Protein 3L9B (pdb70)

GO terms:
  GO:0045177 apical part of cell (C, IDA)
  GO:0045178 basal part of cell (C, IDA)
  GO:0090102 cochlea development (P, IEP)
  GO:0005515 protein binding (F, IPI)
  GO:0044877 protein-containing complex binding (F, IPI)

Solvent-accessible surface area: 7371 Å² total; per-residue (Å²): 102,156,53,5,0,27,0,49,0,63,42,0,34,94,11,188,60,142,22,20,2,14,0,55,0,31,2,125,74,89,38,70,108,6,167,48,50,130,87,15,93,82,68,0,88,9,87,30,46,12,140,11,119,4,117,95,63,6,72,134,104,31,67,0,40,0,36,0,24,49,65,41,122,126,134,85,55,116,83,37,0,22,20,167,25,85,0,64,97,0,42,90,97,87,107,10,82,12,98,73,42,0,61,42,140,127,131,46,135,44,137,5,22,3,31,0,31,0,86,23,45,14,64,93,51,146

CATH classification: 2.60.40.150

InterPro domains:
  IPR000008 C2 domain [PF00168] (13-93)
  IPR000008 C2 domain [PF00168] (270-365)
  IPR000008 C2 domain [PF00168] (434-537)
  IPR000008 C2 domain [PF00168] (976-1066)
  IPR000008 C2 domain [PF00168] (1490-1580)
  IPR000008 C2 domain [PF00168] (1817-1856)
  IPR000008 C2 domain [PR00360] (1505-1517)
  IPR000008 C2 domain [PR00360] (1531-1544)
  IPR000008 C2 domain [PR00360] (1553-1561)
  IPR000008 C2 domain [PS50004] (1-98)
  IPR000008 C2 domain [PS50004] (251-372)
  IPR000008 C2 domain [PS50004] (415-546)
  IPR000008 C2 domain [PS50004] (959-1084)
  IPR000008 C2 domain [PS50004] (1131-1257)
  IPR000008 C2 domain [PS50004] (1460-1589)
  IPR000008 C2 domain [PS50004] (1710-1861)
  IPR000008 C2 domain [SM00239] (2-97)
  IPR000008 C2 domain [SM00239] (270-368)
  IPR000008 C2 domain [SM00239] (433-544)
  IPR000008 C2 domain [SM00239] (976-1083)

B-factor: mean 32.87, std 14.99, range [12.62, 103.32]

Sequence (126 aa):
SHMALIVHLKTVSELRGRADRIAKVTFRGQSFYSRVLENCCEDVADFDETFRWPVVASSIDRNEVLEIQIFNYSKVFSNKLIGTFRMVLQKVVEENRVEVSDTLIDDNNAIIKTSSLLSMEVRYQAADGT

Organism: Rattus norvegicus (NCBI:txid10116)

Secondary structure (DSSP, 8-state):
--EEEEEEEEEEES--S-EEEEEEEEETTEEEEPPPEEEE-S-EEEEEEEEEEESS---TT-EEEEEEEEE-TTS--EEEEEEEEESHHHHHHSEEEEEEEEE-TTS-EEEEEEEEEEEEEETT--

Structure (mmCIF, N/CA/C/O backbone):
data_3L9B
#
_entry.id   3L9B
#
_cell.length_a   100.300
_cell.length_b   100.300
_cell.length_c   30.000
_cell.angle_alpha   90.000
_cell.angle_beta   90.000
_cell.angle_gamma   90.000
#
_symmetry.space_group_name_H-M   'I 41'
#
loop_
_entity.id
_entity.type
_entity.pdbx_description
1 polymer Otoferlin
2 non-polymer 'MAGNESIUM ION'
3 water water
#
loop_
_atom_site.group_PDB
_atom_site.id
_atom_site.type_symbol
_atom_site.label_atom_id
_atom_site.label_alt_id
_atom_site.label_comp_id
_atom_site.label_asym_id
_atom_site.label_entity_id
_atom_site.label_seq_id
_atom_site.pdbx_PDB_ins_code
_atom_site.Cartn_x
_atom_site.Cartn_y
_atom_site.Cartn_z
_atom_site.occupancy
_atom_site.B_iso_or_equiv
_atom_site.auth_seq_id
_atom_site.auth_comp_id
_atom_site.auth_asym_id
_atom_site.auth_atom_id
_atom_site.pdbx_PDB_model_num
ATOM 1 N N . SER A 1 19 ? -1.526 17.476 -11.139 1.00 77.34 -1 SER A N 1
ATOM 2 C CA . SER A 1 19 ? -0.687 16.776 -12.108 1.00 77.90 -1 SER A CA 1
ATOM 3 C C . SER A 1 19 ? -1.443 15.611 -12.748 1.00 70.11 -1 SER A C 1
ATOM 4 O O . SER A 1 19 ? -2.608 15.747 -13.128 1.00 69.38 -1 SER A O 1
ATOM 7 N N . HIS A 1 20 ? -0.772 14.471 -12.880 1.00 64.04 0 HIS A N 1
ATOM 8 C CA . HIS A 1 20 ? -1.441 13.253 -13.325 1.00 60.09 0 HIS A CA 1
ATOM 9 C C . HIS A 1 20 ? -2.253 12.703 -12.159 1.00 45.55 0 HIS A C 1
ATOM 10 O O . HIS A 1 20 ? -1.781 12.678 -11.023 1.00 41.71 0 HIS A O 1
ATOM 17 N N . MET A 1 21 ? -3.477 12.273 -12.442 1.00 39.98 1 MET A N 1
ATOM 18 C CA . MET A 1 21 ? -4.381 11.805 -11.400 1.00 33.85 1 MET A CA 1
ATOM 19 C C . MET A 1 21 ? -4.240 10.309 -11.130 1.00 35.26 1 MET A C 1
ATOM 20 O O . MET A 1 21 ? -3.709 9.559 -11.951 1.00 37.25 1 MET A O 1
ATOM 25 N N . ALA A 1 22 ? -4.725 9.888 -9.970 1.00 30.09 2 ALA A N 1
ATOM 26 C CA . ALA A 1 22 ? -4.768 8.474 -9.623 1.00 30.07 2 ALA A CA 1
ATOM 27 C C . ALA A 1 22 ? -6.007 8.173 -8.791 1.00 26.39 2 ALA A C 1
ATOM 28 O O . ALA A 1 22 ? -6.502 9.040 -8.068 1.00 25.45 2 ALA A O 1
ATOM 30 N N . LEU A 1 23 ? -6.509 6.947 -8.913 1.00 25.69 3 LEU A N 1
ATOM 31 C CA . LEU A 1 23 ? -7.441 6.400 -7.939 1.00 21.06 3 LEU A CA 1
ATOM 32 C C . LEU A 1 23 ? -6.624 5.757 -6.825 1.00 24.26 3 LEU A C 1
ATOM 33 O O . LEU A 1 23 ? -5.746 4.928 -7.086 1.00 23.16 3 LEU A O 1
ATOM 38 N N . ILE A 1 24 ? -6.912 6.136 -5.583 1.00 22.54 4 ILE A N 1
ATOM 39 C CA . ILE A 1 24 ? -6.213 5.572 -4.433 1.00 23.07 4 ILE A CA 1
ATOM 40 C C . ILE A 1 24 ? -7.208 4.938 -3.465 1.00 23.03 4 ILE A C 1
ATOM 41 O O . ILE A 1 24 ? -8.114 5.610 -2.963 1.00 23.74 4 ILE A O 1
ATOM 46 N N . VAL A 1 25 ? -7.042 3.647 -3.203 1.00 20.14 5 VAL A N 1
ATOM 47 C CA . VAL A 1 25 ? -7.940 2.939 -2.291 1.00 18.58 5 VAL A CA 1
ATOM 48 C C . VAL A 1 25 ? -7.186 2.421 -1.074 1.00 21.00 5 VAL A C 1
ATOM 49 O O . VAL A 1 25 ? -6.318 1.563 -1.207 1.00 18.09 5 VAL A O 1
ATOM 53 N N . HIS A 1 26 ? -7.532 2.943 0.102 1.00 18.20 6 HIS A N 1
ATOM 54 C CA . HIS A 1 26 ? -6.975 2.465 1.359 1.00 16.44 6 HIS A CA 1
ATOM 55 C C . HIS A 1 26 ? -7.959 1.501 2.018 1.00 19.76 6 HIS A C 1
ATOM 56 O O . HIS A 1 26 ? -8.949 1.924 2.634 1.00 17.45 6 HIS A O 1
ATOM 63 N N . LEU A 1 27 ? -7.691 0.206 1.854 1.00 14.26 7 LEU A N 1
ATOM 64 C CA . LEU A 1 27 ? -8.485 -0.835 2.482 1.00 16.38 7 LEU A CA 1
ATOM 65 C C . LEU A 1 27 ? -8.027 -0.986 3.923 1.00 18.05 7 LEU A C 1
ATOM 66 O O . LEU A 1 27 ? -6.898 -1.382 4.189 1.00 20.82 7 LEU A O 1
ATOM 71 N N . LYS A 1 28 ? -8.913 -0.664 4.852 1.00 15.53 8 LYS A N 1
ATOM 72 C CA . LYS A 1 28 ? -8.559 -0.680 6.260 1.00 20.04 8 LYS A CA 1
ATOM 73 C C . LYS A 1 28 ? -8.863 -2.030 6.885 1.00 22.56 8 LYS A C 1
ATOM 74 O O . LYS A 1 28 ? -7.973 -2.878 6.984 1.00 27.80 8 LYS A O 1
ATOM 80 N N . THR A 1 29 ? -10.116 -2.248 7.274 1.00 19.06 9 THR A N 1
ATOM 81 C CA . THR A 1 29 ? -10.475 -3.476 7.956 1.00 16.75 9 THR A CA 1
ATOM 82 C C . THR A 1 29 ? -11.642 -4.196 7.295 1.00 17.72 9 THR A C 1
ATOM 83 O O . THR A 1 29 ? -12.481 -3.587 6.633 1.00 20.22 9 THR A O 1
ATOM 87 N N . VAL A 1 30 ? -11.672 -5.509 7.475 1.00 17.64 10 VAL A N 1
ATOM 88 C CA . VAL A 1 30 ? -12.856 -6.300 7.155 1.00 17.35 10 VAL A CA 1
ATOM 89 C C . VAL A 1 30 ? -13.294 -6.971 8.459 1.00 18.18 10 VAL A C 1
ATOM 90 O O . VAL A 1 30 ? -12.524 -7.712 9.064 1.00 18.95 10 VAL A O 1
ATOM 94 N N . SER A 1 31 ? -14.519 -6.692 8.900 1.00 18.80 11 SER A N 1
ATOM 95 C CA . SER A 1 31 ? -14.970 -7.160 10.208 1.00 23.67 11 SER A CA 1
ATOM 96 C C . SER A 1 31 ? -16.169 -8.104 10.140 1.00 23.16 11 SER A C 1
ATOM 97 O O . SER A 1 31 ? -16.776 -8.281 9.080 1.00 18.15 11 SER A O 1
ATOM 100 N N . GLU A 1 32 ? -16.500 -8.685 11.291 1.00 19.14 12 GLU A N 1
ATOM 101 C CA . GLU A 1 32 ? -17.561 -9.687 11.411 1.00 22.59 12 GLU A CA 1
ATOM 102 C C . GLU A 1 32 ? -17.332 -10.881 10.491 1.00 20.77 12 GLU A C 1
ATOM 103 O O . GLU A 1 32 ? -18.265 -11.428 9.918 1.00 21.24 12 GLU A O 1
ATOM 109 N N . LEU A 1 33 ? -16.074 -11.274 10.359 1.00 20.06 13 LEU A N 1
ATOM 110 C CA . LEU A 1 33 ? -15.721 -12.503 9.657 1.00 18.25 13 LEU A CA 1
ATOM 111 C C . LEU A 1 33 ? -16.197 -13.725 10.440 1.00 20.50 13 LEU A C 1
ATOM 112 O O . LEU A 1 33 ? -16.278 -13.694 11.670 1.00 24.03 13 LEU A O 1
ATOM 117 N N . ARG A 1 34 ? -16.512 -14.802 9.727 1.00 21.52 14 ARG A N 1
ATOM 118 C CA . ARG A 1 34 ? -16.903 -16.049 10.374 1.00 25.53 14 ARG A CA 1
ATOM 119 C C . ARG A 1 34 ? -15.702 -16.966 10.590 1.00 22.46 14 ARG A C 1
ATOM 120 O O . ARG A 1 34 ? -14.816 -17.045 9.745 1.00 22.73 14 ARG A O 1
ATOM 128 N N . GLY A 1 35 ? -15.683 -17.667 11.718 1.00 24.99 15 GLY A N 1
ATOM 129 C CA . GLY A 1 35 ? -14.629 -18.631 11.997 1.00 26.52 15 GLY A CA 1
ATOM 130 C C . GLY A 1 35 ? -13.204 -18.093 11.950 1.00 24.41 15 GLY A C 1
ATOM 131 O O . GLY A 1 35 ? -12.950 -16.911 12.207 1.00 20.85 15 GLY A O 1
ATOM 132 N N . ARG A 1 36 ? -12.276 -18.983 11.611 1.00 20.05 16 ARG A N 1
ATOM 133 C CA . ARG A 1 36 ? -10.850 -18.715 11.673 1.00 24.40 16 ARG A CA 1
ATOM 134 C C . ARG A 1 36 ? -10.222 -19.147 10.345 1.00 24.39 16 ARG A C 1
ATOM 135 O O . ARG A 1 36 ? -10.475 -20.250 9.866 1.00 22.80 16 ARG A O 1
ATOM 143 N N . ALA A 1 37 ? -9.424 -18.278 9.738 1.00 21.39 17 ALA A N 1
ATOM 144 C CA . ALA A 1 37 ? -8.867 -18.578 8.420 1.00 19.05 17 ALA A CA 1
ATOM 145 C C . ALA A 1 37 ? -7.826 -17.553 8.041 1.00 19.48 17 ALA A C 1
ATOM 146 O O . ALA A 1 37 ? -7.885 -16.417 8.505 1.00 20.22 17 ALA A O 1
ATOM 148 N N . ASP A 1 38 ? -6.877 -17.953 7.202 1.00 20.99 18 ASP A N 1
ATOM 149 C CA . ASP A 1 38 ? -6.052 -16.985 6.501 1.00 19.78 18 ASP A CA 1
ATOM 150 C C . ASP A 1 38 ? -6.986 -16.208 5.581 1.00 18.71 18 ASP A C 1
ATOM 151 O O . ASP A 1 38 ? -7.886 -16.792 4.967 1.00 19.27 18 ASP A O 1
ATOM 156 N N . ARG A 1 39 ? -6.804 -14.894 5.496 1.00 17.10 19 ARG A N 1
ATOM 157 C CA . ARG A 1 39 ? -7.686 -14.083 4.654 1.00 17.65 19 ARG A CA 1
ATOM 158 C C . ARG A 1 39 ? -6.896 -13.317 3.597 1.00 17.53 19 ARG A C 1
ATOM 159 O O . ARG A 1 39 ? -5.736 -12.941 3.818 1.00 18.12 19 ARG A O 1
ATOM 167 N N . ILE A 1 40 ? -7.530 -13.072 2.455 1.00 16.31 20 ILE A N 1
ATOM 168 C CA . ILE A 1 40 ? -6.900 -12.276 1.405 1.00 17.00 20 ILE A CA 1
ATOM 169 C C . ILE A 1 40 ? -7.930 -11.421 0.648 1.00 16.14 20 ILE A C 1
ATOM 170 O O . ILE A 1 40 ? -9.072 -11.828 0.440 1.00 16.70 20 ILE A O 1
ATOM 175 N N . ALA A 1 41 ? -7.510 -10.228 0.248 1.00 14.85 21 ALA A N 1
ATOM 176 C CA . ALA A 1 41 ? -8.389 -9.288 -0.420 1.00 14.57 21 ALA A CA 1
ATOM 177 C C . ALA A 1 41 ? -7.938 -9.035 -1.861 1.00 18.40 21 ALA A C 1
ATOM 178 O O . ALA A 1 41 ? -6.739 -9.010 -2.152 1.00 21.10 21 ALA A O 1
ATOM 180 N N . LYS A 1 42 ? -8.910 -8.864 -2.755 1.00 19.02 22 LYS A N 1
ATOM 181 C CA . LYS A 1 42 ? -8.654 -8.551 -4.159 1.00 14.38 22 LYS A CA 1
ATOM 182 C C . LYS A 1 42 ? -9.438 -7.299 -4.552 1.00 18.53 22 LYS A C 1
ATOM 183 O O . LYS A 1 42 ? -10.637 -7.195 -4.289 1.00 18.82 22 LYS A O 1
ATOM 189 N N . VAL A 1 43 ? -8.749 -6.335 -5.153 1.00 19.89 23 VAL A N 1
ATOM 190 C CA . VAL A 1 43 ? -9.377 -5.072 -5.532 1.00 17.95 23 VAL A CA 1
ATOM 191 C C . VAL A 1 43 ? -9.186 -4.835 -7.031 1.00 20.74 23 VAL A C 1
ATOM 192 O O . VAL A 1 43 ? -8.120 -5.099 -7.580 1.00 22.68 23 VAL A O 1
ATOM 196 N N . THR A 1 44 ? -10.227 -4.352 -7.697 1.00 25.19 24 THR A N 1
ATOM 197 C CA . THR A 1 44 ? -10.179 -4.210 -9.148 1.00 20.11 24 THR A CA 1
ATOM 198 C C . THR A 1 44 ? -10.778 -2.897 -9.631 1.00 21.25 24 THR A C 1
ATOM 199 O O . THR A 1 44 ? -11.837 -2.473 -9.166 1.00 21.22 24 THR A O 1
ATOM 203 N N . PHE A 1 45 ? -10.084 -2.265 -10.576 1.00 20.89 25 PHE A N 1
ATOM 204 C CA . PHE A 1 45 ? -10.578 -1.074 -11.254 1.00 24.10 25 PHE A CA 1
ATOM 205 C C . PHE A 1 45 ? -10.076 -1.092 -12.699 1.00 25.98 25 PHE A C 1
ATOM 206 O O . PHE A 1 45 ? -8.899 -1.364 -12.958 1.00 25.02 25 PHE A O 1
ATOM 214 N N . ARG A 1 46 ? -10.984 -0.831 -13.634 1.00 31.41 26 ARG A N 1
ATOM 215 C CA . ARG A 1 46 ? -10.685 -0.874 -15.065 1.00 32.55 26 ARG A CA 1
ATOM 216 C C . ARG A 1 46 ? -9.968 -2.157 -15.476 1.00 32.22 26 ARG A C 1
ATOM 217 O O . ARG A 1 46 ? -9.050 -2.131 -16.304 1.00 32.32 26 ARG A O 1
ATOM 225 N N . GLY A 1 47 ? -10.394 -3.278 -14.899 1.00 29.44 27 GLY A N 1
ATOM 226 C CA . GLY A 1 47 ? -9.827 -4.566 -15.249 1.00 30.46 27 GLY A CA 1
ATOM 227 C C . GLY A 1 47 ? -8.452 -4.855 -14.675 1.00 34.73 27 GLY A C 1
ATOM 228 O O . GLY A 1 47 ? -7.901 -5.937 -14.879 1.00 37.85 27 GLY A O 1
ATOM 229 N N . GLN A 1 48 ? -7.880 -3.893 -13.960 1.00 31.98 28 GLN A N 1
ATOM 230 C CA . GLN A 1 48 ? -6.611 -4.126 -13.287 1.00 26.22 28 GLN A CA 1
ATOM 231 C C . GLN A 1 48 ? -6.834 -4.505 -11.822 1.00 23.29 28 GLN A C 1
ATOM 232 O O . GLN A 1 48 ? -7.399 -3.732 -11.048 1.00 21.91 28 GLN A O 1
ATOM 238 N N . SER A 1 49 ? -6.370 -5.693 -11.445 1.00 24.86 29 SER A N 1
ATOM 239 C CA . SER A 1 49 ? -6.527 -6.195 -10.083 1.00 24.81 29 SER A CA 1
ATOM 240 C C . SER A 1 49 ? -5.226 -6.173 -9.292 1.00 25.01 29 SER A C 1
ATOM 241 O O . SER A 1 49 ? -4.142 -6.321 -9.852 1.00 25.05 29 SER A O 1
ATOM 244 N N . PHE A 1 50 ? -5.354 -5.991 -7.983 1.00 23.32 30 PHE A N 1
ATOM 245 C CA . PHE A 1 50 ? -4.253 -6.191 -7.057 1.00 24.94 30 PHE A CA 1
ATOM 246 C C . PHE A 1 50 ? -4.730 -7.088 -5.924 1.00 20.05 30 PHE A C 1
ATOM 247 O O . PHE A 1 50 ? -5.902 -7.065 -5.558 1.00 19.68 30 PHE A O 1
ATOM 255 N N . TYR A 1 51 ? -3.813 -7.870 -5.371 1.00 17.44 31 TYR A N 1
ATOM 256 C CA . TYR A 1 51 ? -4.089 -8.626 -4.156 1.00 18.52 31 TYR A CA 1
ATOM 257 C C . TYR A 1 51 ? -3.386 -8.020 -2.963 1.00 19.07 31 TYR A C 1
ATOM 258 O O . TYR A 1 51 ? -2.255 -7.545 -3.075 1.00 20.02 31 TYR A O 1
ATOM 267 N N . SER A 1 52 ? -4.047 -8.063 -1.811 1.00 19.89 32 SER A N 1
ATOM 268 C CA . SER A 1 52 ? -3.390 -7.747 -0.550 1.00 16.97 32 SER A CA 1
ATOM 269 C C . SER A 1 52 ? -2.432 -8.878 -0.199 1.00 17.95 32 SER A C 1
ATOM 270 O O . SER A 1 52 ? -2.447 -9.929 -0.829 1.00 16.35 32 SER A O 1
ATOM 273 N N . ARG A 1 53 ? -1.602 -8.650 0.814 1.00 21.59 33 ARG A N 1
ATOM 274 C CA . ARG A 1 53 ? -0.912 -9.735 1.498 1.00 20.29 33 ARG A CA 1
ATOM 275 C C . ARG A 1 53 ? -1.934 -10.661 2.154 1.00 18.42 33 ARG A C 1
ATOM 276 O O . ARG A 1 53 ? -3.046 -10.243 2.483 1.00 16.36 33 ARG A O 1
ATOM 284 N N . VAL A 1 54 ? -1.549 -11.914 2.353 1.00 17.10 34 VAL A N 1
ATOM 285 C CA . VAL A 1 54 ? -2.369 -12.852 3.116 1.00 20.51 34 VAL A CA 1
ATOM 286 C C . VAL A 1 54 ? -2.263 -12.539 4.610 1.00 21.33 34 VAL A C 1
ATOM 287 O O . VAL A 1 54 ? -1.161 -12.425 5.154 1.00 23.33 34 VAL A O 1
ATOM 291 N N . LEU A 1 55 ? -3.403 -12.355 5.265 1.00 20.25 35 LEU A N 1
ATOM 292 C CA . LEU A 1 55 ? -3.425 -12.244 6.719 1.00 23.59 35 LEU A CA 1
ATOM 293 C C . LEU A 1 55 ? -3.687 -13.620 7.303 1.00 25.91 35 LEU A C 1
ATOM 294 O O . LEU A 1 55 ? -4.781 -14.159 7.176 1.00 24.47 35 LEU A O 1
ATOM 299 N N . GLU A 1 56 ? -2.675 -14.194 7.934 1.00 31.06 36 GLU A N 1
ATOM 300 C CA . GLU A 1 56 ? -2.781 -15.562 8.425 1.00 33.86 36 GLU A CA 1
ATOM 301 C C . GLU A 1 56 ? -3.533 -15.659 9.734 1.00 30.98 36 GLU A C 1
ATOM 302 O O . GLU A 1 56 ? -3.396 -14.806 10.603 1.00 32.33 36 GLU A O 1
ATOM 308 N N . ASN A 1 57 ? -4.324 -16.717 9.861 1.00 29.91 37 ASN A N 1
ATOM 309 C CA . ASN A 1 57 ? -4.917 -17.095 11.133 1.00 32.58 37 ASN A CA 1
ATOM 310 C C . ASN A 1 57 ? -5.783 -16.006 11.755 1.00 29.48 37 ASN A C 1
ATOM 311 O O . ASN A 1 57 ? -5.668 -15.720 12.945 1.00 31.60 37 ASN A O 1
ATOM 316 N N A CYS A 1 58 ? -6.676 -15.434 10.957 0.53 26.36 38 CYS A N 1
ATOM 317 N N B CYS A 1 58 ? -6.631 -15.391 10.930 0.47 26.32 38 CYS A N 1
ATOM 318 C CA A CYS A 1 58 ? -7.483 -14.309 11.400 0.53 23.95 38 CYS A CA 1
ATOM 319 C CA B CYS A 1 58 ? -7.531 -14.323 11.359 0.47 24.00 38 CYS A CA 1
ATOM 320 C C A CYS A 1 58 ? -8.903 -14.724 11.788 0.53 23.07 38 CYS A C 1
ATOM 321 C C B CYS A 1 58 ? -8.844 -14.879 11.886 0.47 22.95 38 CYS A C 1
ATOM 322 O O A CYS A 1 58 ? -9.583 -15.412 11.030 0.53 20.77 38 CYS A O 1
ATOM 323 O O B CYS A 1 58 ? -9.399 -15.808 11.310 0.47 22.27 38 CYS A O 1
ATOM 328 N N . GLU A 1 59 ? -9.355 -14.294 12.964 1.00 22.30 39 GLU A N 1
ATOM 329 C CA . GLU A 1 59 ? -10.712 -14.597 13.394 1.00 27.98 39 GLU A CA 1
ATOM 330 C C . GLU A 1 59 ? -11.752 -13.630 12.822 1.00 30.51 39 GLU A C 1
ATOM 331 O O . GLU A 1 59 ? -12.036 -13.671 11.628 1.00 36.14 39 GLU A O 1
ATOM 337 N N . ASP A 1 60 ? -12.312 -12.763 13.656 1.00 25.08 40 ASP A N 1
ATOM 338 C CA . ASP A 1 60 ? -13.444 -11.945 13.234 1.00 25.12 40 ASP A CA 1
ATOM 339 C C . ASP A 1 60 ? -13.096 -10.624 12.530 1.00 24.59 40 ASP A C 1
ATOM 340 O O . ASP A 1 60 ? -13.931 -10.072 11.818 1.00 22.55 40 ASP A O 1
ATOM 345 N N . VAL A 1 61 ? -11.889 -10.103 12.728 1.00 23.84 41 VAL A N 1
ATOM 346 C CA . VAL A 1 61 ? -11.504 -8.877 12.022 1.00 22.80 41 VAL A CA 1
ATOM 347 C C . VAL A 1 61 ? -10.169 -9.032 11.326 1.00 24.96 41 VAL A C 1
ATOM 348 O O . VAL A 1 61 ? -9.210 -9.505 11.927 1.00 29.77 41 VAL A O 1
ATOM 352 N N . ALA A 1 62 ? -10.121 -8.653 10.051 1.00 22.47 42 ALA A N 1
ATOM 353 C CA . ALA A 1 62 ? -8.872 -8.636 9.293 1.00 21.70 42 ALA A CA 1
ATOM 354 C C . ALA A 1 62 ? -8.449 -7.198 9.049 1.00 24.05 42 ALA A C 1
ATOM 355 O O . ALA A 1 62 ? -9.082 -6.472 8.268 1.00 21.26 42 ALA A O 1
ATOM 357 N N . ASP A 1 63 ? -7.375 -6.790 9.714 1.00 19.82 43 ASP A N 1
ATOM 358 C CA . ASP A 1 63 ? -6.866 -5.436 9.556 1.00 22.37 43 ASP A CA 1
ATOM 359 C C . ASP A 1 63 ? -5.868 -5.421 8.405 1.00 22.84 43 ASP A C 1
ATOM 360 O O . ASP A 1 63 ? -4.655 -5.438 8.628 1.00 21.13 43 ASP A O 1
ATOM 365 N N . PHE A 1 64 ? -6.383 -5.397 7.177 1.00 17.91 44 PHE A N 1
ATOM 366 C CA . PHE A 1 64 ? -5.529 -5.363 5.992 1.00 16.27 44 PHE A CA 1
ATOM 367 C C . PHE A 1 64 ? -4.616 -4.128 5.961 1.00 16.53 44 PHE A C 1
ATOM 368 O O . PHE A 1 64 ? -3.412 -4.249 5.726 1.00 19.66 44 PHE A O 1
ATOM 376 N N . ASP A 1 65 ? -5.188 -2.951 6.197 1.00 17.23 45 ASP A N 1
ATOM 377 C CA . ASP A 1 65 ? -4.412 -1.699 6.228 1.00 19.87 45 ASP A CA 1
ATOM 378 C C . ASP A 1 65 ? -3.433 -1.594 5.041 1.00 21.36 45 ASP A C 1
ATOM 379 O O . ASP A 1 65 ? -2.225 -1.386 5.219 1.00 21.60 45 ASP A O 1
ATOM 384 N N . GLU A 1 66 ? -3.969 -1.743 3.833 1.00 18.82 46 GLU A N 1
ATOM 385 C CA . GLU A 1 66 ? -3.170 -1.679 2.612 1.00 20.65 46 GLU A CA 1
ATOM 386 C C . GLU A 1 66 ? -3.772 -0.709 1.597 1.00 19.07 46 GLU A C 1
ATOM 387 O O . GLU A 1 66 ? -4.988 -0.613 1.452 1.00 19.62 46 GLU A O 1
ATOM 393 N N . THR A 1 67 ? -2.899 -0.009 0.883 1.00 14.49 47 THR A N 1
ATOM 394 C CA . THR A 1 67 ? -3.312 1.012 -0.064 1.00 18.07 47 THR A CA 1
ATOM 395 C C . THR A 1 67 ? -3.005 0.596 -1.502 1.00 19.68 47 THR A C 1
ATOM 396 O O . THR A 1 67 ? -1.913 0.110 -1.797 1.00 21.98 47 THR A O 1
ATOM 400 N N . PHE A 1 68 ? -3.975 0.802 -2.388 1.00 16.47 48 PHE A N 1
ATOM 401 C CA . PHE A 1 68 ? -3.865 0.401 -3.787 1.00 15.70 48 PHE A CA 1
ATOM 402 C C . PHE A 1 68 ? -4.032 1.606 -4.710 1.00 18.08 48 PHE A C 1
ATOM 403 O O . PHE A 1 68 ? -4.782 2.531 -4.401 1.00 21.02 48 PHE A O 1
ATOM 411 N N . ARG A 1 69 ? -3.330 1.597 -5.840 1.00 17.93 49 ARG A N 1
ATOM 412 C CA . ARG A 1 69 ? -3.203 2.791 -6.672 1.00 19.29 49 ARG A CA 1
ATOM 413 C C . ARG A 1 69 ? -3.393 2.485 -8.155 1.00 22.47 49 ARG A C 1
ATOM 414 O O . ARG A 1 69 ? -2.772 1.566 -8.689 1.00 22.53 49 ARG A O 1
ATOM 422 N N . TRP A 1 70 ? -4.253 3.254 -8.817 1.00 19.54 50 TRP A N 1
ATOM 423 C CA . TRP A 1 70 ? -4.399 3.150 -10.262 1.00 21.45 50 TRP A CA 1
ATOM 424 C C . TRP A 1 70 ? -4.152 4.505 -10.904 1.00 25.59 50 TRP A C 1
ATOM 425 O O . TRP A 1 70 ? -4.964 5.411 -10.761 1.00 22.75 50 TRP A O 1
ATOM 436 N N . PRO A 1 71 ? -3.031 4.648 -11.619 1.00 32.00 51 PRO A N 1
ATOM 437 C CA . PRO A 1 71 ? -2.838 5.886 -12.381 1.00 36.50 51 PRO A CA 1
ATOM 438 C C . PRO A 1 71 ? -3.932 6.033 -13.438 1.00 38.26 51 PRO A C 1
ATOM 439 O O . PRO A 1 71 ? -4.248 5.072 -14.132 1.00 37.80 51 PRO A O 1
ATOM 443 N N A VAL A 1 72 ? -4.512 7.224 -13.554 0.50 39.89 52 VAL A N 1
ATOM 444 N N B VAL A 1 72 ? -4.496 7.233 -13.547 0.50 39.89 52 VAL A N 1
ATOM 445 C CA A VAL A 1 72 ? -5.553 7.460 -14.550 0.50 40.56 52 VAL A CA 1
ATOM 446 C CA B VAL A 1 72 ? -5.543 7.515 -14.522 0.50 40.40 52 VAL A CA 1
ATOM 447 C C A VAL A 1 72 ? -5.125 8.513 -15.574 0.50 43.91 52 VAL A C 1
ATOM 448 C C B VAL A 1 72 ? -5.046 8.520 -15.560 0.50 43.90 52 VAL A C 1
ATOM 449 O O A VAL A 1 72 ? -5.053 9.704 -15.271 0.50 44.57 52 VAL A O 1
ATOM 450 O O B VAL A 1 72 ? -4.848 9.696 -15.251 0.50 44.57 52 VAL A O 1
ATOM 457 N N . ALA A 1 73 ? -4.843 8.051 -16.787 1.00 45.63 53 ALA A N 1
ATOM 458 C CA . ALA A 1 73 ? -4.302 8.901 -17.846 1.00 53.56 53 ALA A CA 1
ATOM 459 C C . ALA A 1 73 ? -5.095 10.189 -18.071 1.00 56.22 53 ALA A C 1
ATOM 460 O O . ALA A 1 73 ? -4.513 11.264 -18.234 1.00 59.01 53 ALA A O 1
ATOM 462 N N . SER A 1 74 ? -6.418 10.084 -18.086 1.00 55.52 54 SER A N 1
ATOM 463 C CA . SER A 1 74 ? -7.241 11.252 -18.359 1.00 60.13 54 SER A CA 1
ATOM 464 C C . SER A 1 74 ? -8.235 11.550 -17.243 1.00 62.69 54 SER A C 1
ATOM 465 O O . SER A 1 74 ? -8.032 12.472 -16.454 1.00 66.37 54 SER A O 1
ATOM 468 N N . SER A 1 75 ? -9.311 10.775 -17.178 1.00 60.75 55 SER A N 1
ATOM 469 C CA . SER A 1 75 ? -10.376 11.083 -16.237 1.00 59.15 55 SER A CA 1
AT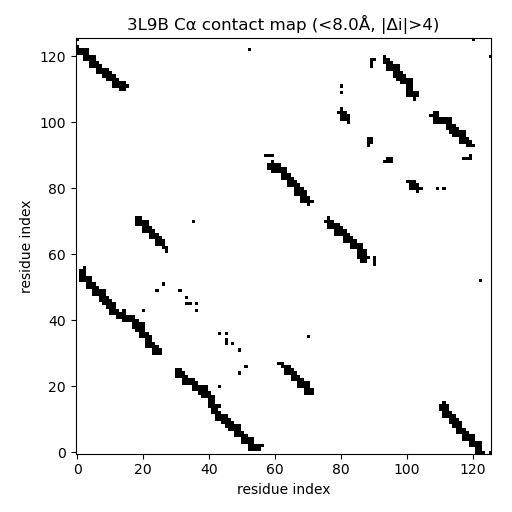OM 470 C C . SER A 1 75 ? -11.205 9.858 -15.881 1.00 55.21 55 SER A C 1
ATOM 471 O O . SER A 1 75 ? -11.120 8.831 -16.545 1.00 54.20 55 SER A O 1
ATOM 474 N N . ILE A 1 76 ? -12.006 9.987 -14.827 1.00 52.13 56 ILE A N 1
ATOM 475 C CA . ILE A 1 76 ? -12.901 8.929 -14.377 1.00 46.91 56 ILE A CA 1
ATOM 476 C C . ILE A 1 76 ? -14.349 9.397 -14.460 1.00 47.11 56 ILE A C 1
ATOM 477 O O . ILE A 1 76 ? -14.682 10.462 -13.947 1.00 45.53 56 ILE A O 1
ATOM 482 N N . ASP A 1 77 ? -15.209 8.605 -15.101 1.00 48.15 57 ASP A N 1
ATOM 483 C CA . ASP A 1 77 ? -16.636 8.937 -15.172 1.00 57.22 57 ASP A CA 1
ATOM 484 C C . ASP A 1 77 ? -17.450 8.364 -14.011 1.00 55.71 57 ASP A C 1
ATOM 485 O O . ASP A 1 77 ? -17.098 7.333 -13.429 1.00 53.71 57 ASP A O 1
ATOM 490 N N . ARG A 1 78 ? -18.544 9.046 -13.686 1.00 55.38 58 ARG A N 1
ATOM 491 C CA . ARG A 1 78 ? -19.423 8.651 -12.589 1.00 60.51 58 ARG A CA 1
ATOM 492 C C . ARG A 1 78 ? -19.819 7.179 -12.636 1.00 56.46 58 ARG A C 1
ATOM 493 O O . ARG A 1 78 ? -20.030 6.556 -11.600 1.00 56.06 58 ARG A O 1
ATOM 501 N N . ASN A 1 79 ? -19.924 6.641 -13.847 1.00 54.57 59 ASN A N 1
ATOM 502 C CA . ASN A 1 79 ? -20.458 5.301 -14.078 1.00 54.90 59 ASN A CA 1
ATOM 503 C C . ASN A 1 79 ? -19.534 4.137 -13.706 1.00 46.17 59 ASN A C 1
ATOM 504 O O . ASN A 1 79 ? -20.001 3.017 -13.490 1.00 42.83 59 ASN A O 1
ATOM 509 N N . GLU A 1 80 ? -18.232 4.402 -13.638 1.00 40.00 60 GLU A N 1
ATOM 510 C CA . GLU A 1 80 ? -17.241 3.348 -13.433 1.00 34.71 60 GLU A CA 1
ATOM 511 C C . GLU A 1 80 ? -17.294 2.721 -12.036 1.00 31.24 60 GLU A C 1
ATOM 512 O O . GLU A 1 80 ? -17.625 3.384 -11.054 1.00 29.68 60 GLU A O 1
ATOM 518 N N . VAL A 1 81 ? -16.960 1.437 -11.967 1.00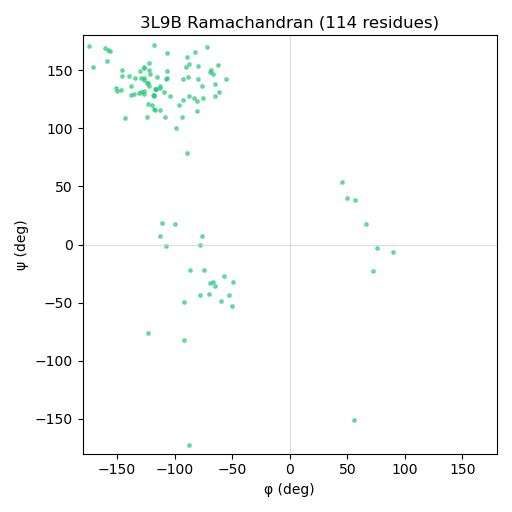 25.95 61 VAL A N 1
ATOM 519 C CA . VAL A 1 81 ? -17.170 0.648 -10.759 1.00 25.86 61 VAL A CA 1
ATOM 520 C C . VAL A 1 81 ? -15.862 0.216 -10.097 1.00 21.03 61 VAL A C 1
ATOM 521 O O . VAL A 1 81 ? -14.929 -0.210 -10.761 1.00 26.57 61 VAL A O 1
ATOM 525 N N . LEU A 1 82 ? -15.804 0.337 -8.778 1.00 22.53 62 LEU A N 1
ATOM 526 C CA . LEU A 1 82 ? -14.712 -0.238 -7.998 1.00 24.44 62 LEU A CA 1
ATOM 527 C C . LEU A 1 82 ? -15.224 -1.506 -7.308 1.00 22.97 62 LEU A C 1
ATOM 528 O O . LEU A 1 82 ? -16.256 -1.471 -6.639 1.00 24.61 62 LEU A O 1
ATOM 533 N N . GLU A 1 83 ? -14.502 -2.614 -7.477 1.00 21.66 63 GLU A N 1
ATOM 534 C CA . GLU A 1 83 ? -14.886 -3.890 -6.873 1.00 23.14 63 GLU A CA 1
ATOM 535 C C . GLU A 1 83 ? -13.849 -4.395 -5.856 1.00 21.81 63 GLU A C 1
ATOM 536 O O . GLU A 1 83 ? -12.638 -4.365 -6.120 1.00 22.96 63 GLU A O 1
ATOM 542 N N . ILE A 1 84 ? -14.347 -4.826 -4.696 1.00 17.25 64 ILE A N 1
ATOM 543 C CA . ILE A 1 84 ? -13.547 -5.473 -3.652 1.00 15.42 64 ILE A CA 1
ATOM 544 C C . ILE A 1 84 ? -14.081 -6.895 -3.417 1.00 20.58 64 ILE A C 1
ATOM 545 O O . ILE A 1 84 ? -15.290 -7.077 -3.227 1.00 19.69 64 ILE A O 1
ATOM 550 N N . GLN A 1 85 ? -13.206 -7.899 -3.443 1.00 20.21 65 GLN A N 1
ATOM 551 C CA . GLN A 1 85 ? -13.595 -9.260 -3.057 1.00 19.66 65 GLN A CA 1
ATOM 552 C C . GLN A 1 85 ? -12.709 -9.765 -1.917 1.00 17.90 65 GLN A C 1
ATOM 553 O O . GLN A 1 85 ? -11.502 -9.512 -1.909 1.00 15.27 65 GLN A O 1
ATOM 559 N N . ILE A 1 86 ? -13.316 -10.455 -0.949 1.00 16.18 66 ILE A N 1
ATOM 560 C CA . ILE A 1 86 ? -12.576 -11.015 0.180 1.00 16.44 66 ILE A CA 1
ATOM 561 C C . ILE A 1 86 ? -12.672 -12.545 0.148 1.00 16.68 66 ILE A C 1
ATOM 562 O O . ILE A 1 86 ? -13.761 -13.099 -0.043 1.00 16.65 66 ILE A O 1
ATOM 567 N N . PHE A 1 87 ? -11.533 -13.216 0.339 1.00 16.91 67 PHE A N 1
ATOM 568 C CA . PHE A 1 87 ? -11.462 -14.678 0.246 1.00 17.51 67 PHE A CA 1
ATOM 569 C C . PHE A 1 87 ? -10.858 -15.322 1.484 1.00 15.12 67 PHE A C 1
ATOM 570 O O . PHE A 1 87 ? -9.995 -14.736 2.152 1.00 17.39 67 PHE A O 1
ATOM 578 N N . ASN A 1 88 ? -11.264 -16.560 1.749 1.00 15.46 68 ASN A N 1
ATOM 579 C CA . ASN A 1 88 ? -10.494 -17.429 2.626 1.00 14.36 68 ASN A CA 1
ATOM 580 C C . ASN A 1 88 ? -9.384 -18.078 1.816 1.00 18.71 68 ASN A C 1
ATOM 581 O O . ASN A 1 88 ? -9.633 -18.704 0.782 1.00 20.60 68 ASN A O 1
ATOM 586 N N . TYR A 1 89 ? -8.161 -17.922 2.307 1.00 18.49 69 TYR A N 1
ATOM 587 C CA . TYR A 1 89 ? -6.984 -18.409 1.630 1.00 20.48 69 TYR A CA 1
ATOM 588 C C . TYR A 1 89 ? -6.420 -19.632 2.351 1.00 19.61 69 TYR A C 1
ATOM 589 O O . TYR A 1 89 ? -6.429 -19.697 3.575 1.00 21.30 69 TYR A O 1
ATOM 598 N N . SER A 1 90 ? -5.935 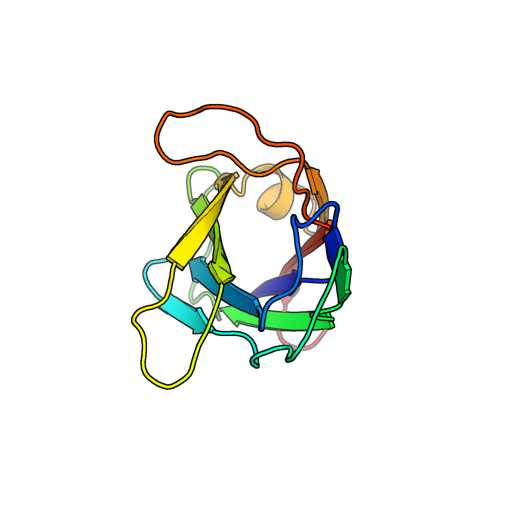-20.594 1.576 1.00 25.29 70 SER A N 1
ATOM 599 C CA . SER A 1 90 ? -5.127 -21.691 2.113 1.00 32.98 70 SER A CA 1
ATOM 600 C C . SER A 1 90 ? -4.181 -22.133 1.006 1.00 37.34 70 SER A C 1
ATOM 601 O O . SER A 1 90 ? -4.582 -22.279 -0.147 1.00 39.45 70 SER A O 1
ATOM 604 N N . LYS A 1 91 ? -2.918 -22.324 1.360 1.00 44.23 71 LYS A N 1
ATOM 605 C CA . LYS A 1 91 ? -1.832 -22.420 0.382 1.00 46.92 71 LYS A CA 1
ATOM 606 C C . LYS A 1 91 ? -1.981 -23.519 -0.673 1.00 44.07 71 LYS A C 1
ATOM 607 O O . LYS A 1 91 ? -1.450 -23.403 -1.780 1.00 47.51 71 LYS A O 1
ATOM 613 N N . VAL A 1 92 ? -2.702 -24.576 -0.328 1.00 33.21 72 VAL A N 1
ATOM 614 C CA . VAL A 1 92 ? -2.823 -25.725 -1.213 1.00 34.72 72 VAL A CA 1
ATOM 615 C C . VAL A 1 92 ? -4.236 -25.894 -1.758 1.00 30.65 72 VAL A C 1
ATOM 616 O O . VAL A 1 92 ? -4.537 -26.885 -2.420 1.00 31.77 72 VAL A O 1
ATOM 620 N N . PHE A 1 93 ? -5.098 -24.917 -1.479 1.00 25.37 73 PHE A N 1
ATOM 621 C CA . PHE A 1 93 ? -6.474 -24.944 -1.950 1.00 27.03 73 PHE A CA 1
ATOM 622 C C . PHE A 1 93 ? -6.750 -23.699 -2.773 1.00 26.12 73 PHE A C 1
ATOM 623 O O . PHE A 1 93 ? -6.080 -22.686 -2.610 1.00 24.51 73 PHE A O 1
ATOM 631 N N . SER A 1 94 ? -7.738 -23.780 -3.657 1.00 28.73 74 SER A N 1
ATOM 632 C CA . SER A 1 94 ? -8.214 -22.593 -4.360 1.00 29.56 74 SER A CA 1
ATOM 633 C C . SER A 1 94 ? -8.880 -21.632 -3.365 1.00 26.04 74 SER A C 1
ATOM 634 O O . SER A 1 94 ? -9.483 -22.068 -2.377 1.00 24.61 74 SER A O 1
ATOM 637 N N . ASN A 1 95 ? -8.749 -20.329 -3.615 1.00 23.94 75 ASN A N 1
ATOM 638 C CA . ASN A 1 95 ? -9.396 -19.314 -2.787 1.00 22.60 75 ASN A CA 1
ATOM 639 C C . ASN A 1 95 ? -10.899 -19.557 -2.699 1.00 23.36 75 ASN A C 1
ATOM 640 O O . ASN A 1 95 ? -11.521 -19.952 -3.682 1.00 26.46 75 ASN A O 1
ATOM 645 N N . LYS A 1 96 ? -11.482 -19.317 -1.527 1.00 20.02 76 LYS A N 1
ATOM 646 C CA . LYS A 1 96 ? -12.926 -19.443 -1.356 1.00 22.65 76 LYS A CA 1
ATOM 647 C C . LYS A 1 96 ? -13.560 -18.070 -1.102 1.00 21.35 76 LYS A C 1
ATOM 648 O O . LYS A 1 96 ? -13.282 -17.419 -0.089 1.00 18.53 76 LYS A O 1
ATOM 654 N N . LEU A 1 97 ? -14.410 -17.633 -2.028 1.00 24.52 77 LEU A N 1
ATOM 655 C CA . LEU A 1 97 ? -15.030 -16.307 -1.949 1.00 23.01 77 LEU A CA 1
ATOM 656 C C . LEU A 1 97 ? -15.971 -16.150 -0.750 1.00 18.46 77 L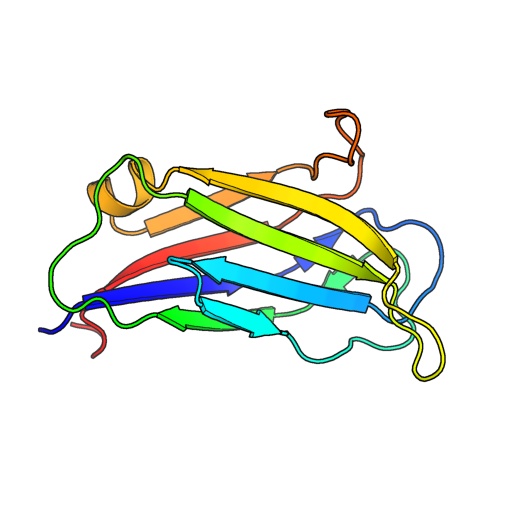EU A C 1
ATOM 657 O O . LEU A 1 97 ? -16.874 -16.968 -0.556 1.00 19.45 77 LEU A O 1
ATOM 662 N N . ILE A 1 98 ? -15.765 -15.092 0.040 1.00 15.85 78 ILE A N 1
ATOM 663 C CA . ILE A 1 98 ? -16.638 -14.771 1.175 1.00 18.37 78 ILE A CA 1
ATOM 664 C C . ILE A 1 98 ? -17.747 -13.814 0.744 1.00 25.63 78 ILE A C 1
ATOM 665 O O . ILE A 1 98 ? -18.937 -14.033 1.014 1.00 29.18 78 ILE A O 1
ATOM 670 N N . GLY A 1 99 ? -17.353 -12.744 0.065 1.00 19.61 79 GLY A N 1
ATOM 671 C CA . GLY A 1 99 ? -18.299 -11.723 -0.325 1.00 17.99 79 GLY A CA 1
ATOM 672 C C . GLY A 1 99 ? -17.662 -10.668 -1.205 1.00 22.44 79 GLY A C 1
ATOM 673 O O . GLY A 1 99 ? -16.430 -10.627 -1.365 1.00 16.13 79 GLY A O 1
ATOM 674 N N . THR A 1 100 ? -18.510 -9.805 -1.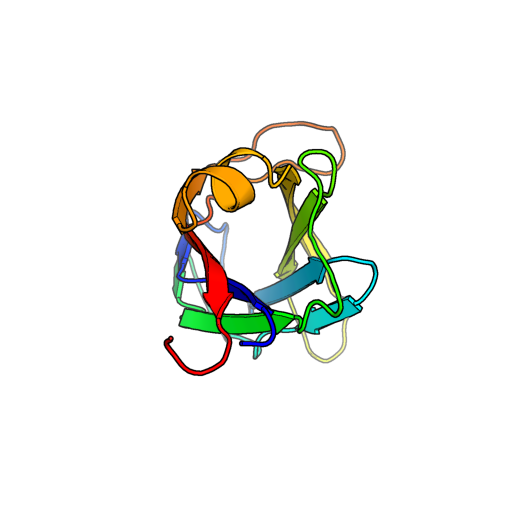758 1.00 18.65 80 THR A N 1
ATOM 675 C CA . THR A 1 100 ? -18.091 -8.819 -2.737 1.00 21.28 80 THR A CA 1
ATOM 676 C C . THR A 1 100 ? -18.709 -7.465 -2.396 1.00 22.22 80 THR A C 1
ATOM 677 O O . THR A 1 100 ? -19.839 -7.394 -1.914 1.00 24.76 80 THR A O 1
ATOM 681 N N . PHE A 1 101 ? -17.954 -6.399 -2.625 1.00 19.25 81 PHE A N 1
ATOM 682 C CA . PHE A 1 101 ? -18.486 -5.046 -2.527 1.00 24.34 81 PHE A CA 1
ATOM 683 C C . PHE A 1 101 ? -18.193 -4.298 -3.822 1.00 26.98 81 PHE A C 1
ATOM 684 O O . PHE A 1 101 ? -17.073 -4.325 -4.334 1.00 26.93 81 PHE A O 1
ATOM 692 N N . ARG A 1 102 ? -19.212 -3.636 -4.351 1.00 27.51 82 ARG A N 1
ATOM 693 C CA . ARG A 1 102 ? -19.065 -2.819 -5.544 1.00 26.24 82 ARG A CA 1
ATOM 694 C C . ARG A 1 102 ? -19.592 -1.427 -5.248 1.00 31.25 82 ARG A C 1
ATOM 695 O O . ARG A 1 102 ? -20.597 -1.277 -4.553 1.00 31.38 82 ARG A O 1
ATOM 703 N N . MET A 1 103 ? -18.921 -0.410 -5.778 1.00 30.90 83 MET A N 1
ATOM 704 C CA . MET A 1 103 ? -19.454 0.946 -5.739 1.00 30.33 83 MET A CA 1
ATOM 705 C C . MET A 1 103 ? -19.189 1.652 -7.058 1.00 26.63 83 MET A C 1
ATOM 706 O O . MET A 1 103 ? -18.169 1.422 -7.702 1.00 28.04 83 MET A O 1
ATOM 711 N N . VAL A 1 104 ? -20.125 2.497 -7.470 1.00 30.70 84 VAL A N 1
ATOM 712 C CA . VAL A 1 104 ? -19.872 3.425 -8.563 1.00 33.34 84 VAL A CA 1
ATOM 713 C C . VAL A 1 104 ? -19.085 4.593 -7.980 1.00 32.44 84 VAL A C 1
ATOM 714 O O . VAL A 1 104 ? -19.174 4.866 -6.784 1.00 31.33 84 VAL A O 1
ATOM 718 N N . LEU A 1 105 ? -18.300 5.272 -8.807 1.00 29.85 85 LEU A N 1
ATOM 719 C CA . LEU A 1 105 ? -17.350 6.246 -8.281 1.00 31.64 85 LEU A CA 1
ATOM 720 C C . LEU A 1 105 ? -17.810 7.701 -8.375 1.00 38.19 85 LEU A C 1
ATOM 721 O O . LEU A 1 105 ? -17.001 8.625 -8.267 1.00 36.60 85 LEU A O 1
ATOM 726 N N . GLN A 1 106 ? -19.112 7.895 -8.562 1.00 41.17 86 GLN A N 1
ATOM 727 C CA . GLN A 1 106 ? -19.693 9.230 -8.670 1.00 47.55 86 GLN A CA 1
ATOM 728 C C . GLN A 1 106 ? -19.273 10.174 -7.546 1.00 46.94 86 GLN A C 1
ATOM 729 O O . GLN A 1 106 ? -18.800 11.281 -7.805 1.00 47.64 86 GLN A O 1
ATOM 735 N N . LYS A 1 107 ? -19.465 9.736 -6.302 1.00 46.21 87 LYS A N 1
ATOM 736 C CA . LYS A 1 107 ? -19.159 10.557 -5.129 1.00 47.25 87 LYS A CA 1
ATOM 737 C C . LYS A 1 107 ? -17.668 10.831 -4.979 1.00 43.29 87 LYS A C 1
ATOM 738 O O . LYS A 1 107 ? -17.267 11.885 -4.483 1.00 43.03 87 LYS A O 1
ATOM 744 N N . VAL A 1 108 ? -16.847 9.873 -5.394 1.00 37.11 88 VAL A N 1
ATOM 745 C CA . VAL A 1 108 ? -15.401 10.031 -5.316 1.00 33.58 88 VAL A CA 1
ATOM 746 C C . VAL A 1 108 ? -14.925 11.071 -6.326 1.00 38.49 88 VAL A C 1
ATOM 747 O O . VAL A 1 108 ? -14.087 11.912 -6.016 1.00 41.76 88 VAL A O 1
ATOM 751 N N . VAL A 1 109 ? -15.468 11.011 -7.536 1.00 37.20 89 VAL A N 1
ATOM 752 C CA . VAL A 1 109 ? -15.110 11.968 -8.573 1.00 44.30 89 VAL A CA 1
ATOM 753 C C . VAL A 1 109 ? -15.554 13.380 -8.189 1.00 49.59 89 VAL A C 1
ATOM 754 O O . VAL A 1 109 ? -14.864 14.362 -8.478 1.00 50.26 89 VAL A O 1
ATOM 758 N N . GLU A 1 110 ? -16.700 13.475 -7.522 1.00 51.32 90 GLU A N 1
ATOM 759 C CA . GLU A 1 110 ? -17.250 14.769 -7.128 1.00 58.56 90 GLU A CA 1
ATOM 760 C C . GLU A 1 110 ? -16.565 15.375 -5.912 1.00 57.27 90 GLU A C 1
ATOM 761 O O . GLU A 1 110 ? -16.287 16.572 -5.885 1.00 58.72 90 GLU A O 1
ATOM 767 N N . GLU A 1 111 ? -16.301 14.552 -4.903 1.00 54.11 91 GLU A N 1
ATOM 768 C CA . GLU A 1 111 ? -15.796 15.054 -3.627 1.00 53.88 91 GLU A CA 1
ATOM 769 C C . GLU A 1 111 ? -14.327 14.732 -3.364 1.00 50.58 91 GLU A C 1
ATOM 770 O O . GLU A 1 111 ? -13.777 15.125 -2.337 1.00 51.36 91 GLU A O 1
ATOM 776 N N . ASN A 1 112 ? -13.698 14.020 -4.293 1.00 47.72 92 ASN A N 1
ATOM 777 C CA . ASN A 1 112 ? -12.265 13.738 -4.212 1.00 50.43 92 ASN A CA 1
ATOM 778 C C . ASN A 1 112 ? -11.903 12.722 -3.130 1.00 47.38 92 ASN A C 1
ATOM 779 O O . ASN A 1 112 ? -10.854 12.083 -3.198 1.00 46.39 92 ASN A O 1
ATOM 784 N N . ARG A 1 113 ? -12.773 12.584 -2.134 1.00 44.77 93 ARG A N 1
ATOM 785 C CA . ARG A 1 113 ? -12.549 11.645 -1.040 1.00 45.20 93 ARG A CA 1
ATOM 786 C C . ARG A 1 113 ? -13.856 11.106 -0.458 1.00 43.67 93 ARG A C 1
ATOM 787 O O . ARG A 1 113 ? 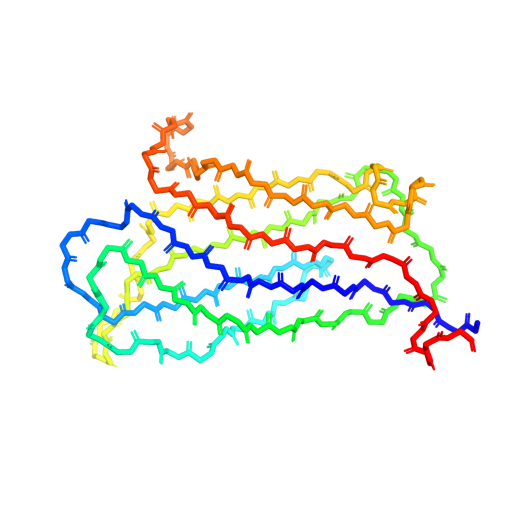-14.772 11.870 -0.155 1.00 45.50 93 ARG A O 1
ATOM 795 N N . VAL A 1 114 ? -13.928 9.788 -0.289 1.00 36.05 94 VAL A N 1
ATOM 796 C CA . VAL A 1 114 ? -15.117 9.144 0.252 1.00 35.70 94 VAL A CA 1
ATOM 797 C C . VAL A 1 114 ? -14.771 8.043 1.260 1.00 36.61 94 VAL A C 1
ATOM 798 O O . VAL A 1 114 ? -13.968 7.157 0.974 1.00 38.90 94 VAL A O 1
ATOM 802 N N . GLU A 1 115 ? -15.384 8.102 2.439 1.00 34.56 95 GLU A N 1
ATOM 803 C CA . GLU A 1 115 ? -15.204 7.070 3.455 1.00 32.93 95 GLU A CA 1
ATOM 804 C C . GLU A 1 115 ? -16.295 6.015 3.304 1.00 32.97 95 GLU A C 1
ATOM 805 O O . GLU A 1 115 ? -17.480 6.339 3.310 1.00 36.92 95 GLU A O 1
ATOM 811 N N . VAL A 1 116 ? -15.890 4.757 3.143 1.00 24.97 96 VAL A N 1
ATOM 812 C CA . VAL A 1 116 ? -16.838 3.670 2.946 1.00 29.14 96 VAL A CA 1
ATOM 813 C C . VAL A 1 116 ? -16.909 2.771 4.165 1.00 29.55 96 VAL A C 1
ATOM 814 O O . VAL A 1 116 ? -15.884 2.333 4.687 1.00 25.75 96 VAL A O 1
ATOM 818 N N . SER A 1 117 ? -18.128 2.493 4.608 1.00 30.24 97 SER A N 1
ATOM 819 C CA . SER A 1 117 ? -18.359 1.520 5.665 1.00 34.01 97 SER A CA 1
ATOM 820 C C . SER A 1 117 ? -19.653 0.771 5.331 1.00 33.38 97 SER A C 1
ATOM 821 O O . SER A 1 117 ? -20.736 1.345 5.410 1.00 33.76 97 SER A O 1
ATOM 824 N N . ASP A 1 118 ? -19.549 -0.496 4.935 1.00 27.18 98 ASP A N 1
ATOM 825 C CA . ASP A 1 118 ? -20.723 -1.209 4.442 1.00 30.51 98 ASP A CA 1
ATOM 826 C C . ASP A 1 118 ? -20.554 -2.727 4.473 1.00 29.16 98 ASP A C 1
ATOM 827 O O . ASP A 1 118 ? -19.455 -3.236 4.677 1.00 25.79 98 ASP A O 1
ATOM 832 N N . THR A 1 119 ? -21.654 -3.443 4.259 1.00 25.37 99 THR A N 1
ATOM 833 C CA . THR A 1 119 ? -21.648 -4.902 4.268 1.00 23.21 99 THR A CA 1
ATOM 834 C C . THR A 1 119 ? -21.311 -5.472 2.889 1.00 24.45 99 THR A C 1
ATOM 835 O O . THR A 1 119 ? -21.505 -4.813 1.858 1.00 21.08 99 THR A O 1
ATOM 839 N N . LEU A 1 120 ? -20.796 -6.697 2.877 1.00 23.58 100 LEU A N 1
ATOM 840 C CA . LEU A 1 120 ? -20.542 -7.403 1.632 1.00 20.78 100 LEU A CA 1
ATOM 841 C C . LEU A 1 120 ? -21.830 -8.054 1.131 1.00 20.19 100 LEU A C 1
ATOM 842 O O . LEU A 1 120 ? -22.805 -8.185 1.872 1.00 20.04 100 LEU A O 1
ATOM 847 N N . ILE A 1 121 ? -21.803 -8.480 -0.128 1.00 20.08 101 ILE A N 1
ATOM 848 C CA . ILE A 1 121 ? -22.923 -9.144 -0.780 1.00 19.26 101 ILE A CA 1
ATOM 849 C C . ILE A 1 121 ? -22.439 -10.510 -1.253 1.00 19.69 101 ILE A C 1
ATOM 850 O O . ILE A 1 121 ? -21.336 -10.615 -1.793 1.00 20.24 101 ILE A O 1
ATOM 855 N N . ASP A 1 122 ? -23.233 -11.561 -1.054 1.00 18.02 102 ASP A N 1
ATOM 856 C CA . ASP A 1 122 ? -22.803 -12.879 -1.506 1.00 21.81 102 ASP A CA 1
ATOM 857 C C . ASP A 1 122 ? -23.208 -13.128 -2.956 1.00 23.58 102 ASP A C 1
ATOM 858 O O . ASP A 1 122 ? -23.710 -12.223 -3.640 1.00 22.27 102 ASP A O 1
ATOM 863 N N . ASP A 1 123 ? -22.997 -14.350 -3.428 1.00 21.53 103 ASP A N 1
ATOM 864 C CA . ASP A 1 123 ? -23.193 -14.637 -4.842 1.00 25.34 103 ASP A CA 1
ATOM 865 C C . ASP A 1 123 ? -24.674 -14.798 -5.219 1.00 24.87 103 ASP A C 1
ATOM 866 O O . ASP A 1 123 ? -24.998 -15.032 -6.379 1.00 24.93 103 ASP A O 1
ATOM 871 N N . ASN A 1 124 ? -25.565 -14.667 -4.240 1.00 25.83 104 ASN A N 1
ATOM 872 C CA . ASN A 1 124 ? -27.005 -14.660 -4.517 1.00 29.32 104 ASN A CA 1
ATOM 873 C C . ASN A 1 124 ? -27.642 -13.298 -4.272 1.00 19.85 104 ASN A C 1
ATOM 874 O O . ASN A 1 124 ? -28.853 -13.205 -4.138 1.00 21.38 104 ASN A O 1
ATOM 879 N N . ASN A 1 125 ? -26.816 -12.253 -4.229 1.00 19.12 105 ASN A N 1
ATOM 880 C CA . ASN A 1 125 ? -27.253 -10.886 -3.931 1.00 21.67 105 ASN A CA 1
ATOM 881 C C . ASN A 1 125 ? -27.764 -10.695 -2.505 1.00 21.78 105 ASN A C 1
ATOM 882 O O . ASN A 1 125 ? -28.444 -9.721 -2.213 1.00 21.59 105 ASN A O 1
ATOM 887 N N . ALA A 1 126 ? -27.440 -11.623 -1.617 1.00 18.91 106 ALA A N 1
ATOM 888 C CA . ALA A 1 126 ? -27.874 -11.485 -0.238 1.00 24.01 106 ALA A CA 1
ATOM 889 C C . ALA A 1 126 ? -26.854 -10.693 0.575 1.00 22.02 106 ALA A C 1
ATOM 890 O O . ALA A 1 126 ? -25.655 -10.789 0.351 1.00 20.83 106 ALA A O 1
ATOM 892 N N . ILE A 1 127 ? -27.358 -9.898 1.506 1.00 24.20 107 ILE A N 1
ATOM 893 C CA . ILE A 1 127 ? -26.533 -9.084 2.385 1.00 26.37 107 ILE A CA 1
ATOM 894 C C . ILE A 1 127 ? -26.005 -9.958 3.511 1.00 23.54 107 ILE A C 1
ATOM 895 O O . ILE A 1 127 ? -26.779 -10.615 4.210 1.00 23.34 107 ILE A O 1
ATOM 900 N N . ILE A 1 128 ? -24.689 -10.009 3.668 1.00 24.93 108 ILE A N 1
ATOM 901 C CA . ILE A 1 128 ? -24.117 -10.754 4.781 1.00 22.98 108 ILE A CA 1
ATOM 902 C C . ILE A 1 128 ? -23.577 -9.801 5.844 1.00 23.41 108 ILE A C 1
ATOM 903 O O . ILE A 1 128 ? -23.410 -8.599 5.591 1.00 21.99 108 ILE A O 1
ATOM 908 N N . LYS A 1 129 ? -23.322 -10.339 7.033 1.00 23.42 109 LYS A N 1
ATOM 909 C CA . LYS A 1 129 ? -22.859 -9.529 8.158 1.00 26.76 109 LYS A CA 1
ATOM 910 C C . LYS A 1 129 ? -21.433 -8.992 7.989 1.00 23.50 109 LYS A C 1
ATOM 911 O O . LYS A 1 129 ? -21.120 -7.906 8.468 1.00 22.95 109 LYS A O 1
ATOM 917 N N . THR A 1 130 ? -20.572 -9.758 7.327 1.00 22.26 110 THR A N 1
ATOM 918 C CA . THR A 1 130 ? -19.198 -9.323 7.083 1.00 23.21 110 THR A CA 1
ATOM 919 C C . THR A 1 130 ? -19.190 -7.938 6.452 1.00 24.53 110 THR A C 1
ATOM 920 O O . THR A 1 130 ? -19.863 -7.708 5.439 1.00 23.51 110 THR A O 1
ATOM 924 N N A SER A 1 131 ? -18.430 -7.025 7.054 0.50 22.27 111 SER A N 1
ATOM 925 N N B SER A 1 131 ? -18.429 -7.017 7.048 0.50 22.24 111 SER A N 1
ATOM 926 C CA A SER A 1 131 ? -18.420 -5.636 6.624 0.50 23.99 111 SER A CA 1
ATOM 927 C CA B SER A 1 131 ? -18.392 -5.632 6.586 0.50 23.66 111 SER A CA 1
ATOM 928 C C A SER A 1 131 ? -17.015 -5.152 6.279 0.50 24.55 111 SER A C 1
ATOM 929 C C B SER A 1 131 ? -16.980 -5.166 6.236 0.50 24.67 111 SER A C 1
ATOM 930 O O A SER A 1 131 ? -16.015 -5.783 6.627 0.50 24.85 111 SER A O 1
ATOM 931 O O B SER A 1 131 ? -15.988 -5.761 6.663 0.50 24.86 111 SER A O 1
ATOM 936 N N A LEU A 1 132 ? -16.962 -4.012 5.605 0.70 22.94 112 LEU A N 1
ATOM 937 N N B LEU A 1 132 ? -16.905 -4.086 5.467 0.30 23.60 112 LEU A N 1
ATOM 938 C CA A LEU A 1 132 ? -15.735 -3.497 5.026 0.70 23.56 112 LEU A CA 1
ATOM 939 C CA B LEU A 1 132 ? -15.633 -3.547 5.007 0.30 24.47 112 LEU A CA 1
ATOM 940 C C A LEU A 1 132 ? -15.552 -2.041 5.427 0.70 22.88 112 LEU A C 1
ATOM 941 C C B LEU A 1 132 ? -15.518 -2.061 5.329 0.30 22.72 112 LEU A C 1
ATOM 942 O O A LEU A 1 132 ? -16.527 -1.291 5.502 0.70 21.82 112 LEU A O 1
ATOM 943 O O B LEU A 1 132 ? -16.501 -1.321 5.263 0.30 22.33 112 LEU A O 1
ATOM 952 N N . SER A 1 133 ? -14.307 -1.640 5.679 1.00 18.74 113 SER A N 1
ATOM 953 C CA . SER A 1 133 ? -14.011 -0.242 5.966 1.00 22.43 113 SER A CA 1
ATOM 954 C C . SER A 1 133 ? -12.895 0.194 5.023 1.00 23.89 113 SER A C 1
ATOM 955 O O . SER A 1 133 ? -11.842 -0.448 4.959 1.00 21.30 113 SER A O 1
ATOM 958 N N . MET A 1 134 ? -13.124 1.262 4.269 1.00 24.35 114 MET A N 1
ATOM 959 C CA . MET A 1 134 ? -12.083 1.763 3.377 1.00 27.38 114 MET A CA 1
ATOM 960 C C . MET A 1 134 ? -12.287 3.224 2.998 1.00 23.75 114 MET A C 1
ATOM 961 O O . MET A 1 134 ? -13.395 3.755 3.096 1.00 27.11 114 MET A O 1
ATOM 966 N N . GLU A 1 135 ? -11.204 3.870 2.584 1.00 19.86 115 GLU A N 1
ATOM 967 C CA . GLU A 1 135 ? -11.276 5.241 2.100 1.00 24.02 115 GLU A CA 1
ATOM 968 C C . GLU A 1 135 ? -10.878 5.258 0.633 1.00 25.29 115 GLU A C 1
ATOM 969 O O . GLU A 1 135 ? -9.901 4.626 0.247 1.00 24.28 115 GLU A O 1
ATOM 975 N N . VAL A 1 136 ? -11.651 5.963 -0.187 1.00 26.57 116 VAL A N 1
ATOM 976 C CA . VAL A 1 136 ? -11.377 6.035 -1.615 1.00 26.28 116 VAL A CA 1
ATOM 977 C C . VAL A 1 136 ? -11.081 7.475 -2.039 1.00 25.58 116 VAL A C 1
ATOM 978 O O . VAL A 1 136 ? -11.860 8.385 -1.754 1.00 26.25 116 VAL A O 1
ATOM 982 N N . ARG A 1 137 ? -9.961 7.676 -2.727 1.00 21.95 117 ARG A N 1
ATOM 983 C CA . ARG A 1 137 ? -9.586 9.012 -3.179 1.00 26.03 117 ARG A CA 1
ATOM 984 C C . ARG A 1 137 ? -9.298 9.106 -4.675 1.00 23.24 117 ARG A C 1
ATOM 985 O O . ARG A 1 137 ? -8.746 8.192 -5.284 1.00 22.88 117 ARG A O 1
ATOM 993 N N . TYR A 1 138 ? -9.700 10.228 -5.259 1.00 28.19 118 TYR A N 1
ATOM 994 C CA . TY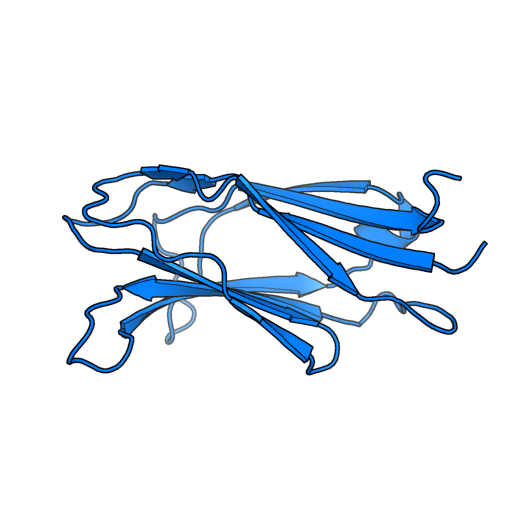R A 1 138 ? -9.291 10.610 -6.606 1.00 29.27 118 TYR A CA 1
ATOM 995 C C . TYR A 1 138 ? -8.512 11.915 -6.447 1.00 27.73 118 TYR A C 1
ATOM 996 O O . TYR A 1 138 ? -9.060 12.916 -6.004 1.00 29.33 118 TYR A O 1
ATOM 1005 N N . GLN A 1 139 ? -7.230 11.896 -6.783 1.00 27.00 119 GLN A N 1
ATOM 1006 C CA . GLN A 1 139 ? -6.352 13.008 -6.450 1.00 33.37 119 GLN A CA 1
ATOM 1007 C C . GLN A 1 139 ? -5.128 13.041 -7.351 1.00 32.60 119 GLN A C 1
ATOM 1008 O O . GLN A 1 139 ? -4.850 12.076 -8.065 1.00 30.19 119 GLN A O 1
ATOM 1014 N N . ALA A 1 140 ? -4.402 14.158 -7.305 1.00 33.18 120 ALA A N 1
ATOM 1015 C CA . ALA A 1 140 ? -3.094 14.250 -7.932 1.00 33.57 120 ALA A CA 1
ATOM 1016 C C . ALA A 1 140 ? -2.178 13.218 -7.279 1.00 34.80 120 ALA A C 1
ATOM 1017 O O . ALA A 1 140 ? -2.106 13.128 -6.050 1.00 34.82 120 ALA A O 1
ATOM 1019 N N . ALA A 1 141 ? -1.488 12.434 -8.098 1.00 35.35 121 ALA A N 1
ATOM 1020 C CA . ALA A 1 141 ? -0.596 11.401 -7.585 1.00 41.24 121 ALA A CA 1
ATOM 1021 C C . ALA A 1 141 ? 0.416 11.947 -6.571 1.00 44.53 121 ALA A C 1
ATOM 1022 O O . ALA A 1 141 ? 0.650 11.337 -5.522 1.00 45.78 121 ALA A O 1
ATOM 1024 N N . ASP A 1 142 ? 0.994 13.105 -6.879 1.00 39.84 122 ASP A N 1
ATOM 1025 C CA . ASP A 1 142 ? 2.111 13.649 -6.106 1.00 38.06 122 ASP A CA 1
ATOM 1026 C C . ASP A 1 142 ? 1.754 14.276 -4.750 1.00 39.94 122 ASP A C 1
ATOM 1027 O O . ASP A 1 142 ? 2.611 14.860 -4.093 1.00 39.97 122 ASP A O 1
ATOM 1032 N N . GLY A 1 143 ? 0.503 14.147 -4.322 1.00 40.75 123 GLY A N 1
ATOM 1033 C CA . GLY A 1 143 ? 0.076 14.757 -3.076 1.00 45.93 123 GLY A CA 1
ATOM 1034 C C . GLY A 1 143 ? -0.442 16.167 -3.307 1.00 57.17 123 GLY A C 1
ATOM 1035 O O . GLY A 1 143 ? -0.940 16.800 -2.378 1.00 56.97 123 GLY A O 1
ATOM 1036 N N . THR A 1 144 ? -0.289 16.635 -4.549 1.00 63.31 124 THR A N 1
ATOM 1037 C CA . THR A 1 144 ? -0.845 17.886 -5.105 1.00 68.05 124 THR A CA 1
ATOM 1038 C C . THR A 1 144 ? 0.2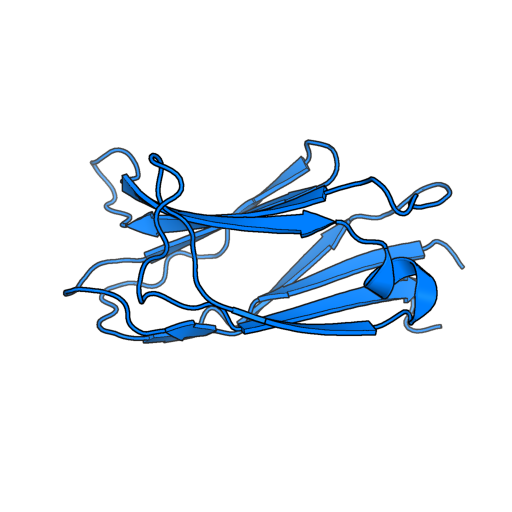00 18.632 -5.926 1.00 67.81 124 THR A C 1
ATOM 1039 O O . THR A 1 144 ? 1.303 18.894 -5.446 1.00 68.37 124 THR A O 1
#

Nearest PDB structures (foldseek):
  3l9b-assembly1_A  TM=1.008E+00  e=4.946E-26  Rattus norvegicus
  4iqh-assembly2_B  TM=9.458E-01  e=1.622E-10  Homo sapiens
  7as6-assembly1_A  TM=8.487E-01  e=1.097E-07  Arabidopsis thaliana
  9b8k-assembly1_A  TM=8.413E-01  e=5.286E-07  Homo sapiens
  5iz5-assembly1_A  TM=8.040E-01  e=4.469E-06  Homo sapiens

Foldseek 3Di:
DFKKKKKFWFKKFQDAAWAFKKKWKDWPRDIDIQDIRGTDHGMDGRRDMDMGTDRPDADQATKIKMWMWGDDPVDDTHTDFMDMDGCNCQRVVQKDWDWAFGADPVRDTDPIITTMMIGMDDPVND

Radius of gyration: 14.82 Å; Cα contacts (8 Å, |Δi|>4): 335; chains: 1; bounding box: 30×44×32 Å